Protein AF-A0A060C3X0-F1 (afdb_monomer_lite)

Secondary structure (DSSP, 8-state):
--EEE----SSSEEEEEPGGG-EEEEE-TT--SS----S--EETTEEP-SSEEEHHHHTT---

pLDDT: mean 93.77, std 6.97, range [55.59, 98.0]

Structure (mmCIF, N/CA/C/O backbone):
data_AF-A0A060C3X0-F1
#
_entry.id   AF-A0A060C3X0-F1
#
loop_
_atom_si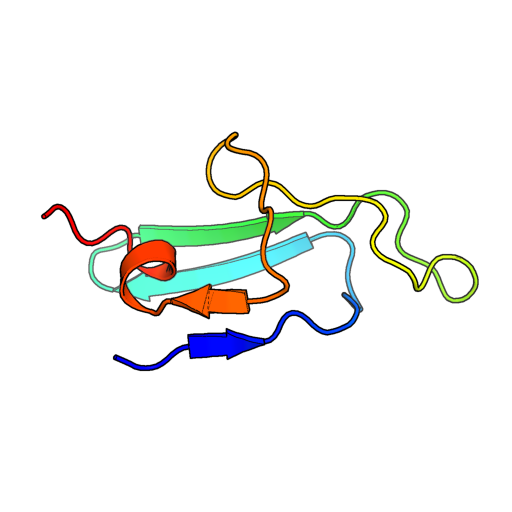te.group_PDB
_atom_site.id
_atom_site.type_symbol
_atom_site.label_atom_id
_atom_site.label_alt_id
_atom_site.label_comp_id
_atom_site.label_asym_id
_atom_site.label_entity_id
_atom_site.label_seq_id
_atom_site.pdbx_PDB_ins_code
_atom_site.Cartn_x
_atom_site.Cartn_y
_atom_site.Cartn_z
_atom_site.occupancy
_atom_site.B_iso_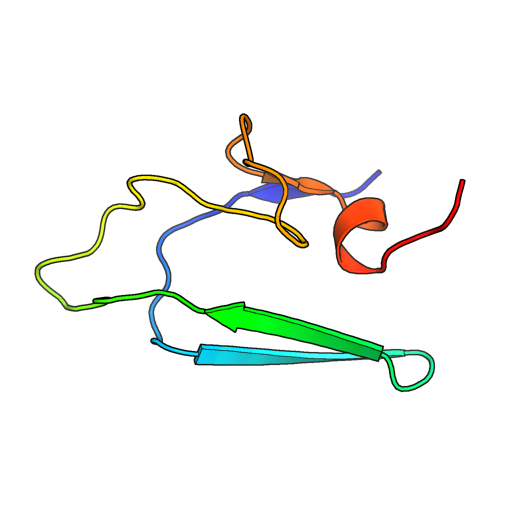or_equiv
_atom_site.auth_seq_id
_atom_site.auth_comp_id
_atom_site.auth_asym_id
_atom_site.auth_atom_id
_atom_site.pdbx_PDB_model_num
ATOM 1 N N . MET A 1 1 ? -1.351 11.374 13.540 1.00 68.75 1 MET A N 1
ATOM 2 C CA . MET A 1 1 ? -1.832 10.020 13.198 1.00 68.75 1 MET A CA 1
ATOM 3 C C . MET A 1 1 ? -0.769 9.356 12.343 1.00 68.75 1 MET A C 1
ATOM 5 O O . MET A 1 1 ? -0.308 10.015 11.416 1.00 68.75 1 MET A O 1
ATOM 9 N N . PRO A 1 2 ? -0.296 8.148 12.687 1.00 92.50 2 PRO A N 1
ATOM 10 C CA . PRO A 1 2 ? 0.760 7.491 11.925 1.00 92.50 2 PRO A CA 1
ATOM 11 C C . PRO A 1 2 ? 0.301 7.198 10.493 1.00 92.50 2 PRO A C 1
ATOM 13 O O . PRO A 1 2 ? -0.868 6.882 10.255 1.00 92.50 2 PRO A O 1
ATOM 16 N N . TYR A 1 3 ? 1.231 7.320 9.551 1.00 96.00 3 TYR A N 1
ATOM 17 C CA . TYR A 1 3 ? 1.034 7.027 8.136 1.00 96.00 3 TYR A CA 1
ATOM 18 C C . TYR A 1 3 ? 2.112 6.059 7.651 1.00 96.00 3 TYR A C 1
ATOM 20 O O . TYR A 1 3 ? 3.216 6.009 8.194 1.00 96.00 3 TYR A O 1
ATOM 28 N N . TYR A 1 4 ? 1.777 5.296 6.618 1.00 96.38 4 TYR A N 1
ATOM 29 C CA . TYR A 1 4 ? 2.633 4.302 5.989 1.00 96.38 4 TYR A CA 1
ATOM 30 C C . TYR A 1 4 ? 2.805 4.672 4.522 1.00 96.38 4 TYR A C 1
ATOM 32 O O . TYR A 1 4 ? 1.838 4.659 3.760 1.00 96.38 4 TYR A O 1
ATOM 40 N N . VAL A 1 5 ? 4.029 5.019 4.131 1.00 97.12 5 VAL A N 1
ATOM 41 C CA . VAL A 1 5 ? 4.358 5.335 2.737 1.00 97.12 5 VAL A CA 1
ATOM 42 C C . VAL A 1 5 ? 4.407 4.045 1.922 1.00 97.12 5 VAL A C 1
ATOM 44 O O . VAL A 1 5 ? 4.982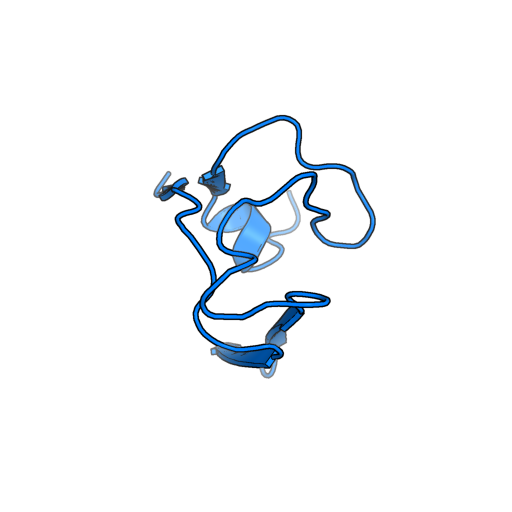 3.042 2.346 1.00 97.12 5 VAL A O 1
ATOM 47 N N . ILE A 1 6 ? 3.793 4.074 0.746 1.00 95.88 6 ILE A N 1
ATOM 48 C CA . ILE A 1 6 ? 3.748 2.963 -0.195 1.00 95.88 6 ILE A CA 1
ATOM 49 C C . ILE A 1 6 ? 5.080 2.920 -0.947 1.00 95.88 6 ILE A C 1
ATOM 51 O O . ILE A 1 6 ? 5.408 3.825 -1.712 1.00 95.88 6 ILE A O 1
ATOM 55 N N . GLY A 1 7 ? 5.849 1.858 -0.706 1.00 93.81 7 GLY A N 1
ATOM 56 C CA . GLY A 1 7 ? 7.033 1.512 -1.493 1.00 93.81 7 GLY A CA 1
ATOM 57 C C . GLY A 1 7 ? 6.679 0.656 -2.714 1.00 93.81 7 GLY A C 1
ATOM 58 O O . GLY A 1 7 ? 5.595 0.772 -3.281 1.00 93.81 7 GLY A O 1
ATOM 59 N N . SER A 1 8 ? 7.580 -0.251 -3.096 1.00 93.31 8 SER A N 1
ATOM 60 C CA . SER A 1 8 ? 7.298 -1.267 -4.117 1.00 93.31 8 SER A CA 1
ATOM 61 C C . SER A 1 8 ? 6.933 -2.609 -3.460 1.00 93.31 8 SER A C 1
ATOM 63 O O . SER A 1 8 ? 7.614 -3.015 -2.513 1.00 93.31 8 SER A O 1
ATOM 65 N N . PRO A 1 9 ? 5.870 -3.307 -3.899 1.00 93.12 9 PRO A N 1
ATOM 66 C CA . PRO A 1 9 ? 5.547 -4.641 -3.406 1.00 93.12 9 PRO A CA 1
ATOM 67 C C . PRO A 1 9 ? 6.603 -5.664 -3.843 1.00 93.12 9 PRO A C 1
ATOM 69 O O . PRO A 1 9 ? 7.074 -5.625 -4.973 1.00 93.12 9 PRO A O 1
ATOM 72 N N . CYS A 1 10 ? 6.909 -6.633 -2.978 1.00 92.50 10 CYS A N 1
ATOM 73 C CA . CYS A 1 10 ? 7.822 -7.742 -3.304 1.00 92.50 10 CYS A CA 1
ATOM 74 C C . CYS A 1 10 ? 7.100 -9.071 -3.584 1.00 92.50 10 CYS A C 1
ATOM 76 O O . CYS A 1 10 ? 7.720 -10.019 -4.055 1.00 92.50 10 CYS A O 1
ATOM 78 N N . TYR A 1 11 ? 5.805 -9.158 -3.264 1.00 93.88 11 TYR A N 1
ATOM 79 C CA . TYR A 1 11 ? 5.009 -10.385 -3.341 1.00 93.88 11 TYR A CA 1
ATOM 80 C C . TYR A 1 11 ? 3.655 -10.101 -3.986 1.00 93.88 11 TYR A C 1
ATOM 82 O O . TYR A 1 11 ? 3.064 -9.050 -3.737 1.00 93.88 11 TYR A O 1
ATOM 90 N N . GLU A 1 12 ? 3.133 -11.055 -4.762 1.00 95.81 12 GLU A N 1
ATOM 91 C CA . GLU A 1 12 ? 1.822 -10.923 -5.419 1.00 95.81 12 GLU A CA 1
ATOM 92 C C . GLU A 1 12 ? 0.674 -10.779 -4.416 1.00 95.81 12 GLU A C 1
ATOM 94 O O . GLU A 1 12 ? -0.328 -10.110 -4.680 1.00 95.81 12 GLU A O 1
ATOM 99 N N . ARG A 1 13 ? 0.813 -11.406 -3.245 1.00 97.44 13 ARG A N 1
ATOM 100 C CA . ARG A 1 13 ? -0.168 -11.353 -2.168 1.00 97.44 13 ARG A CA 1
ATOM 101 C C . ARG A 1 13 ? 0.523 -11.349 -0.815 1.00 97.44 13 ARG A C 1
ATOM 103 O O . ARG A 1 13 ? 1.352 -12.209 -0.537 1.00 97.44 13 ARG A O 1
ATOM 110 N N . ALA A 1 14 ? 0.097 -10.441 0.052 1.00 96.44 14 ALA A N 1
ATOM 111 C CA . ALA A 1 14 ? 0.434 -10.452 1.468 1.00 96.44 14 ALA A CA 1
ATOM 112 C C . ALA A 1 14 ? -0.841 -10.272 2.294 1.00 96.44 14 ALA A C 1
ATOM 114 O O . ALA A 1 14 ? -1.759 -9.560 1.890 1.00 96.44 14 ALA A O 1
ATOM 115 N N . THR A 1 15 ? -0.925 -10.941 3.441 1.00 97.62 15 THR A N 1
ATOM 116 C CA . THR A 1 15 ? -2.049 -10.794 4.375 1.00 97.62 15 THR A CA 1
ATOM 117 C C . THR A 1 15 ? -1.504 -10.474 5.752 1.00 97.62 15 THR A C 1
ATOM 119 O O . THR A 1 15 ? -0.698 -11.227 6.292 1.00 97.62 15 THR A O 1
ATOM 122 N N . ILE A 1 16 ? -1.965 -9.366 6.319 1.00 96.06 16 ILE A N 1
ATOM 123 C CA . ILE A 1 16 ? -1.651 -8.945 7.678 1.00 96.06 16 ILE A CA 1
ATOM 124 C C . ILE A 1 16 ? -2.875 -9.255 8.535 1.00 96.06 16 ILE A C 1
ATOM 126 O O . ILE A 1 16 ? -3.981 -8.792 8.249 1.00 96.06 16 ILE A O 1
ATOM 130 N N . ARG A 1 17 ? -2.688 -10.063 9.580 1.00 97.31 17 ARG A N 1
ATOM 131 C CA . ARG A 1 17 ? -3.723 -10.294 10.592 1.00 97.31 17 ARG A CA 1
ATOM 132 C C . ARG A 1 17 ? -3.712 -9.120 11.560 1.00 97.31 17 ARG A C 1
ATOM 134 O O . ARG A 1 17 ? -2.678 -8.822 12.148 1.00 97.31 17 ARG A O 1
ATOM 141 N N . LEU A 1 18 ? -4.852 -8.461 11.687 1.00 95.31 18 LEU A N 1
ATOM 142 C CA . LEU A 1 18 ? -5.064 -7.357 12.610 1.00 95.31 18 LEU A CA 1
ATOM 143 C C . LEU A 1 18 ? -5.814 -7.861 13.847 1.00 95.31 18 LEU A C 1
ATOM 145 O O . LEU A 1 18 ? -6.274 -9.005 13.914 1.00 95.31 18 LEU A O 1
ATOM 149 N N . GLU A 1 19 ? -5.963 -6.987 14.835 1.00 91.38 19 GLU A N 1
ATOM 150 C CA . GLU A 1 19 ? -6.787 -7.271 16.004 1.00 91.38 19 GLU A CA 1
ATOM 151 C C . GLU A 1 19 ? -8.260 -7.521 15.636 1.00 91.38 19 GLU A C 1
ATOM 153 O O . GLU A 1 19 ? -8.738 -7.177 14.550 1.00 91.38 19 GLU A O 1
ATOM 158 N N . LYS A 1 20 ? -9.006 -8.110 16.581 1.00 91.06 20 LYS A N 1
ATOM 159 C CA . LYS A 1 20 ? -10.453 -8.376 16.458 1.00 91.06 20 LYS A CA 1
ATOM 160 C C . LYS A 1 20 ? -10.819 -9.238 15.239 1.00 91.06 20 LYS A C 1
ATOM 162 O O . LYS A 1 20 ? -11.920 -9.128 14.709 1.00 91.06 20 LYS A O 1
ATOM 167 N N . GLY A 1 21 ? -9.889 -10.083 14.789 1.00 93.50 21 GLY A N 1
ATOM 168 C CA . GLY A 1 21 ? -10.094 -11.003 13.668 1.00 93.50 21 GLY A CA 1
ATOM 169 C C . GLY A 1 21 ? -10.121 -10.336 12.291 1.00 93.50 21 GLY A C 1
ATOM 170 O O . GLY A 1 21 ? -10.439 -11.007 11.311 1.00 93.50 21 GLY A O 1
ATOM 171 N N . LYS A 1 22 ? -9.790 -9.041 12.188 1.00 94.62 22 LYS A N 1
ATOM 172 C CA . LYS A 1 22 ? -9.703 -8.349 10.897 1.00 94.62 22 LYS A CA 1
ATOM 173 C C . LYS A 1 22 ? -8.451 -8.776 10.126 1.00 94.62 22 LYS A C 1
ATOM 175 O O . LYS A 1 22 ? -7.432 -9.157 10.702 1.00 94.62 22 LYS A O 1
ATOM 180 N N . THR A 1 23 ? -8.504 -8.653 8.805 1.00 97.31 23 THR A N 1
ATOM 181 C CA . THR A 1 23 ? -7.372 -8.944 7.917 1.00 97.31 23 THR A CA 1
ATOM 182 C C . THR A 1 23 ? -7.192 -7.835 6.900 1.00 97.31 23 THR A C 1
ATOM 184 O O . THR A 1 23 ? -8.142 -7.488 6.203 1.00 97.31 23 THR A O 1
ATOM 187 N N . PHE A 1 24 ? -5.964 -7.347 6.754 1.00 97.19 24 PHE A N 1
ATOM 188 C CA . PHE A 1 24 ? -5.588 -6.435 5.683 1.00 97.19 24 PHE A CA 1
ATOM 189 C C . PHE A 1 24 ? -4.870 -7.218 4.584 1.00 97.19 24 PHE A C 1
ATOM 191 O O . PHE A 1 24 ? -3.820 -7.817 4.823 1.00 97.19 24 PHE A O 1
ATOM 198 N N . THR A 1 25 ? -5.454 -7.252 3.385 1.00 98.00 25 THR A N 1
ATOM 199 C CA . THR A 1 25 ? -4.919 -8.026 2.256 1.00 98.00 25 THR A CA 1
ATOM 200 C C . THR A 1 25 ? -4.370 -7.092 1.191 1.00 98.00 25 THR A C 1
ATOM 202 O O . THR A 1 25 ? -5.094 -6.260 0.652 1.00 98.00 25 THR A O 1
ATOM 205 N N . ILE A 1 26 ? -3.103 -7.283 0.841 1.00 97.62 26 ILE A N 1
ATOM 206 C CA . ILE A 1 26 ? -2.423 -6.575 -0.242 1.00 97.62 26 ILE A CA 1
ATOM 207 C C . ILE A 1 26 ? -2.356 -7.520 -1.438 1.00 97.62 26 ILE A C 1
ATOM 209 O O . ILE A 1 26 ? -1.937 -8.670 -1.295 1.00 97.62 26 ILE A O 1
ATOM 213 N N . ILE A 1 27 ? -2.773 -7.040 -2.609 1.00 98.00 27 ILE A N 1
ATOM 214 C CA . ILE A 1 27 ? -2.699 -7.777 -3.874 1.00 98.00 27 ILE A CA 1
ATOM 215 C C . ILE A 1 27 ? -1.936 -6.912 -4.876 1.00 98.00 27 ILE A C 1
ATOM 217 O O . ILE A 1 27 ? -2.448 -5.885 -5.320 1.00 98.00 27 ILE A O 1
ATOM 221 N N . ALA A 1 28 ? -0.730 -7.341 -5.240 1.00 97.19 28 ALA A N 1
ATOM 222 C CA . ALA A 1 28 ? 0.104 -6.700 -6.247 1.00 97.19 28 ALA A CA 1
ATOM 223 C C . ALA A 1 28 ? 0.052 -7.525 -7.536 1.00 97.19 28 ALA A C 1
ATOM 225 O O . ALA A 1 28 ? 0.661 -8.587 -7.648 1.00 97.19 28 ALA A O 1
ATOM 226 N N . ARG A 1 29 ? -0.729 -7.060 -8.513 1.00 95.81 29 ARG A N 1
ATOM 227 C CA . ARG A 1 29 ? -0.879 -7.769 -9.789 1.00 95.81 29 ARG A CA 1
ATOM 228 C C . ARG A 1 29 ? 0.376 -7.582 -10.637 1.00 95.81 29 ARG A C 1
ATOM 230 O O . ARG A 1 29 ? 0.838 -6.456 -10.784 1.00 95.81 29 ARG A O 1
ATOM 237 N N . ASN A 1 30 ? 0.857 -8.674 -11.231 1.00 94.94 30 ASN A N 1
ATOM 238 C CA . ASN A 1 30 ? 2.004 -8.703 -12.142 1.00 94.94 30 ASN A CA 1
ATOM 239 C C . ASN A 1 30 ? 3.321 -8.210 -11.524 1.00 94.94 30 ASN A C 1
ATOM 241 O O . ASN A 1 30 ? 4.159 -7.691 -12.257 1.00 94.94 30 ASN A O 1
ATOM 245 N N . VAL A 1 31 ? 3.516 -8.351 -10.208 1.00 94.94 31 VAL A N 1
ATOM 246 C CA . VAL A 1 31 ? 4.799 -7.997 -9.588 1.00 94.94 31 VAL A CA 1
ATOM 247 C C . VAL A 1 31 ? 5.893 -8.948 -10.070 1.00 94.94 31 VAL A C 1
ATOM 249 O O . VAL A 1 31 ? 5.732 -10.166 -10.080 1.00 94.94 31 VAL A O 1
ATOM 252 N N . SER A 1 32 ? 7.014 -8.386 -10.497 1.00 94.19 32 SER A N 1
ATOM 253 C CA . SER A 1 32 ? 8.185 -9.141 -10.928 1.00 94.19 32 SER A CA 1
ATOM 254 C C . SER A 1 32 ? 9.427 -8.270 -10.766 1.00 94.19 32 SER A C 1
ATOM 256 O O . SER A 1 32 ? 9.330 -7.094 -10.416 1.00 94.19 32 SER A O 1
ATOM 258 N N . LYS A 1 33 ? 10.606 -8.832 -11.046 1.00 91.06 33 LYS A N 1
ATOM 259 C CA . LYS A 1 33 ? 11.851 -8.051 -11.068 1.00 91.06 33 LYS A CA 1
ATOM 260 C C . LYS A 1 33 ? 11.820 -6.921 -12.101 1.00 91.06 33 LYS A C 1
ATOM 262 O O . LYS A 1 33 ? 12.445 -5.894 -11.869 1.00 91.06 33 LYS A O 1
ATOM 267 N N . ASP A 1 34 ? 11.070 -7.099 -13.185 1.00 93.94 34 ASP A N 1
ATOM 268 C CA . ASP A 1 34 ? 10.928 -6.101 -14.248 1.00 93.94 34 ASP A CA 1
ATOM 269 C C . ASP A 1 34 ? 9.763 -5.134 -13.961 1.00 93.94 34 ASP A C 1
ATOM 271 O O . ASP A 1 34 ? 9.824 -3.949 -14.286 1.00 93.94 34 ASP A O 1
ATOM 275 N N . ASN A 1 35 ? 8.717 -5.611 -13.278 1.00 94.00 35 ASN A N 1
ATOM 276 C CA . ASN A 1 35 ? 7.510 -4.849 -12.954 1.00 94.00 35 ASN A CA 1
ATOM 277 C C . ASN A 1 35 ? 7.540 -4.332 -11.508 1.00 94.00 35 ASN A C 1
ATOM 279 O O . ASN A 1 35 ? 6.779 -4.786 -10.650 1.00 94.00 35 ASN A O 1
ATOM 283 N N . MET A 1 36 ? 8.418 -3.364 -11.244 1.00 91.44 36 MET A N 1
ATOM 284 C CA . MET A 1 36 ? 8.622 -2.799 -9.899 1.00 91.44 36 MET A CA 1
ATOM 285 C C . MET A 1 36 ? 7.838 -1.507 -9.612 1.00 91.44 36 MET A C 1
ATOM 287 O O . MET A 1 36 ? 7.860 -1.016 -8.482 1.00 91.44 36 MET A O 1
ATOM 291 N N . TYR A 1 37 ? 7.147 -0.938 -10.606 1.00 94.25 37 TYR A N 1
ATOM 292 C CA . TYR A 1 37 ? 6.444 0.342 -10.473 1.00 94.25 37 TYR A CA 1
ATOM 293 C C . TYR A 1 37 ? 4.929 0.174 -10.356 1.00 94.25 37 TYR A C 1
ATOM 295 O O . TYR A 1 37 ? 4.280 -0.424 -11.217 1.00 94.25 37 TYR A O 1
ATOM 303 N N . ILE A 1 38 ? 4.351 0.784 -9.321 1.00 95.56 38 ILE A N 1
ATOM 304 C CA . ILE A 1 38 ? 2.901 0.854 -9.129 1.00 95.56 38 ILE A CA 1
ATOM 305 C C . ILE A 1 38 ? 2.317 1.885 -10.099 1.00 95.56 38 ILE A C 1
ATOM 307 O O . ILE A 1 38 ? 2.638 3.066 -10.020 1.00 95.56 38 ILE A O 1
ATOM 311 N N . GLN A 1 39 ? 1.415 1.445 -10.978 1.00 95.38 39 GLN A N 1
ATOM 312 C CA . GLN A 1 39 ? 0.688 2.337 -11.893 1.00 95.38 39 GLN A CA 1
ATOM 313 C C . GLN A 1 39 ? -0.533 2.979 -11.227 1.00 95.38 39 GLN A C 1
ATOM 315 O O . GLN A 1 39 ? -0.879 4.125 -11.487 1.00 95.38 39 GLN A O 1
ATOM 320 N N . ASN A 1 40 ? -1.219 2.215 -10.380 1.00 96.00 40 ASN A N 1
ATOM 321 C CA . ASN A 1 40 ? -2.305 2.678 -9.528 1.00 96.00 40 ASN A CA 1
ATOM 322 C C . ASN A 1 40 ? -2.490 1.695 -8.370 1.00 96.00 40 ASN A C 1
ATOM 324 O O . ASN A 1 40 ? -2.097 0.530 -8.459 1.00 96.00 40 ASN A O 1
ATOM 328 N N . ALA A 1 41 ? -3.120 2.165 -7.299 1.00 97.12 41 ALA A N 1
ATOM 329 C CA . ALA A 1 41 ? -3.506 1.341 -6.167 1.00 97.12 41 ALA A CA 1
ATOM 330 C C . ALA A 1 41 ? -4.931 1.688 -5.733 1.00 97.12 41 ALA A C 1
ATOM 332 O O . ALA A 1 41 ? -5.411 2.806 -5.937 1.00 97.12 41 ALA A O 1
ATOM 333 N N . ARG A 1 42 ? -5.618 0.715 -5.135 1.00 97.75 42 ARG A N 1
ATOM 334 C CA . ARG A 1 42 ? -6.946 0.906 -4.555 1.00 97.75 42 ARG A CA 1
ATOM 335 C C . ARG A 1 42 ? -6.960 0.410 -3.122 1.00 97.75 42 ARG A C 1
ATOM 337 O O . ARG A 1 42 ? -6.473 -0.688 -2.861 1.00 97.75 42 ARG A O 1
ATOM 344 N N . LEU A 1 43 ? -7.571 1.182 -2.232 1.00 97.44 43 LEU A N 1
ATOM 345 C CA . LEU A 1 43 ? -7.877 0.770 -0.869 1.00 97.44 43 LEU A CA 1
ATOM 346 C C . LEU A 1 43 ? -9.383 0.536 -0.771 1.00 97.44 43 LEU A C 1
ATOM 348 O O . LEU A 1 43 ? -10.167 1.439 -1.050 1.00 97.44 43 LEU A O 1
ATOM 352 N N . ASN A 1 44 ? -9.791 -0.691 -0.439 1.00 95.75 44 ASN A N 1
ATOM 353 C CA . ASN A 1 44 ? -11.205 -1.077 -0.330 1.00 95.75 44 ASN A CA 1
ATOM 354 C C . ASN A 1 44 ? -12.055 -0.668 -1.552 1.00 95.75 44 ASN A C 1
ATOM 356 O O . ASN A 1 44 ? -13.198 -0.241 -1.438 1.00 95.75 44 ASN A O 1
ATOM 360 N N . GLY A 1 45 ? -11.467 -0.786 -2.747 1.00 96.88 45 GLY A N 1
ATOM 361 C CA . GLY A 1 45 ? -12.097 -0.442 -4.025 1.00 96.88 45 GLY A CA 1
ATOM 362 C C . GLY A 1 45 ? -11.946 1.024 -4.453 1.00 96.88 45 GLY A C 1
ATOM 363 O O . GLY A 1 45 ? -12.033 1.299 -5.653 1.00 96.88 45 GLY A O 1
ATOM 364 N N . ALA A 1 46 ? -11.642 1.946 -3.538 1.00 96.56 46 ALA A N 1
ATOM 365 C CA . ALA A 1 46 ? -11.429 3.361 -3.839 1.00 96.56 46 ALA A CA 1
ATOM 366 C C . ALA A 1 46 ? -10.011 3.621 -4.371 1.00 96.56 46 ALA A C 1
ATOM 368 O O . ALA A 1 46 ? -9.049 3.041 -3.876 1.00 96.56 46 ALA A O 1
ATOM 369 N N . LEU A 1 47 ? -9.873 4.482 -5.386 1.00 97.81 47 LEU A N 1
ATOM 370 C CA . LEU A 1 47 ? -8.571 4.855 -5.949 1.00 97.81 47 LEU A CA 1
ATOM 371 C C . LEU A 1 47 ? -7.745 5.631 -4.915 1.00 97.81 47 LEU A C 1
ATOM 373 O O . LEU A 1 47 ? -8.210 6.641 -4.390 1.00 97.81 47 LEU A O 1
ATOM 377 N N . LEU A 1 48 ? -6.512 5.189 -4.670 1.00 96.88 48 LEU A N 1
ATOM 378 C CA . LEU A 1 48 ? -5.552 5.954 -3.882 1.00 96.88 48 LEU A CA 1
ATOM 379 C C . LEU A 1 48 ? -4.957 7.061 -4.753 1.00 96.88 48 LEU A C 1
ATOM 381 O O . LEU A 1 48 ? -4.306 6.786 -5.758 1.00 96.88 48 LEU A O 1
ATOM 385 N N . GLN A 1 49 ? -5.185 8.313 -4.357 1.00 95.88 49 GLN A N 1
ATOM 386 C CA . GLN A 1 49 ? -4.564 9.487 -4.986 1.00 95.88 49 GLN A CA 1
ATOM 387 C C . GLN A 1 49 ? -3.254 9.908 -4.306 1.00 95.88 49 GLN A C 1
ATOM 389 O O . GLN A 1 49 ? -2.551 10.789 -4.789 1.00 95.88 49 GLN A O 1
ATOM 394 N N . GLN A 1 50 ? -2.939 9.285 -3.172 1.00 95.50 50 GLN A N 1
ATOM 395 C CA . GLN A 1 50 ? -1.776 9.569 -2.339 1.00 95.50 50 GLN A CA 1
ATOM 396 C C . GLN A 1 50 ? -0.853 8.342 -2.345 1.00 95.50 50 GLN A C 1
ATOM 398 O O . GLN A 1 50 ? -1.314 7.209 -2.491 1.00 95.50 50 GLN A O 1
ATOM 403 N N . SER A 1 51 ? 0.446 8.548 -2.128 1.00 96.06 51 SER A N 1
ATOM 404 C CA . SER A 1 51 ? 1.449 7.478 -1.998 1.00 96.06 51 SER A CA 1
ATOM 405 C C . SER A 1 51 ? 1.598 6.962 -0.561 1.00 96.06 51 SER A C 1
ATOM 407 O O . SER A 1 51 ? 2.639 6.423 -0.195 1.00 96.06 51 SER A O 1
ATOM 409 N N . TYR A 1 52 ? 0.577 7.126 0.277 1.00 96.88 52 TYR A N 1
ATOM 410 C CA . TYR A 1 52 ? 0.541 6.610 1.642 1.00 96.88 52 TYR A CA 1
ATOM 411 C C . TYR A 1 52 ? -0.879 6.205 2.026 1.00 96.88 52 TYR A C 1
ATOM 413 O O . TYR A 1 52 ? -1.851 6.635 1.406 1.00 96.88 52 TYR A O 1
ATOM 421 N N . ILE A 1 53 ? -0.977 5.403 3.082 1.00 96.88 53 ILE A N 1
ATOM 422 C CA . ILE A 1 53 ? -2.219 5.160 3.817 1.00 96.88 53 ILE A CA 1
ATOM 423 C C . ILE A 1 53 ? -2.006 5.518 5.285 1.00 96.88 53 ILE A C 1
ATOM 425 O O . ILE A 1 53 ? -0.915 5.359 5.836 1.00 96.88 53 ILE A O 1
ATOM 429 N N . THR A 1 54 ? -3.039 6.016 5.936 1.00 96.31 54 THR A N 1
ATOM 430 C CA . THR A 1 54 ? -3.046 6.270 7.374 1.00 96.31 54 THR A CA 1
ATOM 431 C C . THR A 1 54 ? -3.301 4.982 8.151 1.00 96.31 54 THR A C 1
ATOM 433 O O . THR A 1 54 ? -3.833 3.998 7.633 1.00 96.31 54 THR A O 1
ATOM 436 N N . HIS A 1 55 ? -2.936 4.976 9.431 1.00 94.94 55 HIS A N 1
ATOM 437 C CA . HIS A 1 55 ? -3.263 3.851 10.302 1.00 94.94 55 HIS A CA 1
ATOM 438 C C . HIS A 1 55 ? -4.772 3.636 10.446 1.00 94.94 55 HIS A C 1
ATOM 440 O O . HIS A 1 55 ? -5.218 2.493 10.447 1.00 94.94 55 HIS A O 1
ATOM 446 N N . ASP A 1 56 ? -5.555 4.715 10.489 1.00 94.81 56 ASP A N 1
ATOM 447 C CA . ASP A 1 56 ? -7.015 4.647 10.591 1.00 94.81 56 ASP A CA 1
ATOM 448 C C . ASP A 1 56 ? -7.654 3.990 9.365 1.00 94.81 56 ASP A C 1
ATOM 450 O O . ASP A 1 56 ? -8.555 3.164 9.506 1.00 94.81 56 ASP A O 1
AT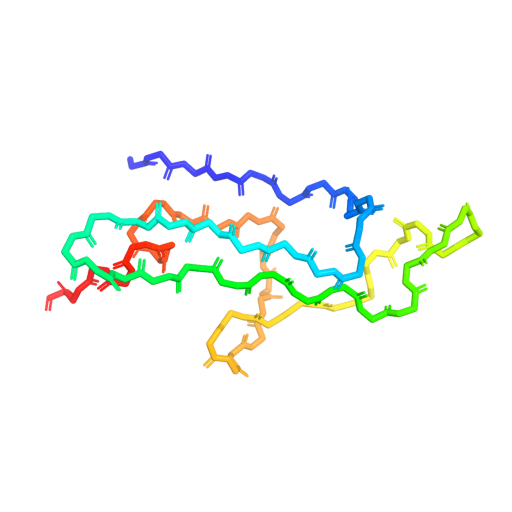OM 454 N N . GLU A 1 57 ? -7.146 4.301 8.172 1.00 95.06 57 GLU A N 1
ATOM 455 C CA . GLU A 1 57 ? -7.533 3.649 6.921 1.00 95.06 57 GLU A CA 1
ATOM 456 C C . GLU A 1 57 ? -7.188 2.153 6.924 1.00 95.06 57 GLU A C 1
ATOM 458 O O . GLU A 1 57 ? -8.021 1.332 6.546 1.00 95.06 57 GLU A O 1
ATOM 463 N N . LEU A 1 58 ? -5.993 1.783 7.401 1.00 95.06 58 LEU A N 1
ATOM 464 C CA . LEU A 1 58 ? -5.536 0.389 7.461 1.00 95.06 58 LEU A CA 1
ATOM 465 C C . LEU A 1 58 ? -6.393 -0.471 8.399 1.00 95.06 58 LEU A C 1
ATOM 467 O O . LEU A 1 58 ? -6.713 -1.612 8.065 1.00 95.06 58 LEU A O 1
ATOM 471 N N . ILE A 1 59 ? -6.765 0.055 9.571 1.00 94.12 59 ILE A N 1
ATOM 472 C CA . ILE A 1 59 ? -7.592 -0.675 10.550 1.00 94.12 59 ILE A CA 1
ATOM 473 C C . ILE A 1 59 ? -9.100 -0.522 10.300 1.00 94.12 59 ILE A C 1
ATOM 475 O O . ILE A 1 59 ? -9.913 -1.084 11.050 1.00 94.12 59 ILE A O 1
ATOM 479 N N . GLU A 1 60 ? -9.474 0.238 9.267 1.00 91.94 60 GLU A N 1
ATOM 480 C CA . GLU A 1 60 ? -10.841 0.672 8.979 1.00 91.94 60 GLU A CA 1
ATOM 481 C C . GLU A 1 60 ? -11.529 1.218 10.233 1.00 91.94 60 GLU A C 1
ATOM 483 O O . GLU A 1 60 ? -12.564 0.706 10.690 1.00 91.94 60 GLU A O 1
ATOM 488 N N . ARG A 1 61 ? -10.908 2.222 10.858 1.00 85.06 61 ARG 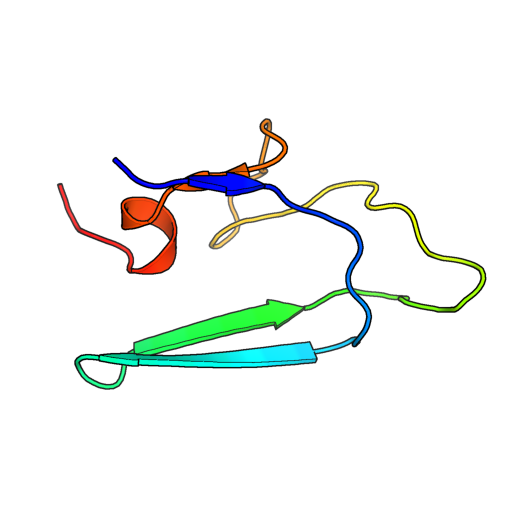A N 1
ATOM 489 C CA . ARG A 1 61 ? -11.527 2.919 11.980 1.00 85.06 61 ARG A CA 1
ATOM 490 C C . ARG A 1 61 ? -12.743 3.663 11.437 1.00 85.06 61 ARG A C 1
ATOM 492 O O . ARG A 1 61 ? -12.612 4.558 10.610 1.00 85.06 61 ARG A O 1
ATOM 499 N N . ARG A 1 62 ? -13.938 3.265 11.878 1.00 70.50 62 ARG A N 1
ATOM 500 C CA . ARG A 1 62 ? -15.145 4.056 11.625 1.00 70.50 62 ARG A CA 1
ATOM 501 C C . ARG A 1 62 ? -14.970 5.391 12.349 1.00 70.50 62 ARG A C 1
ATOM 503 O O . ARG A 1 62 ? -14.615 5.381 13.530 1.00 70.50 62 ARG A O 1
ATOM 510 N N . 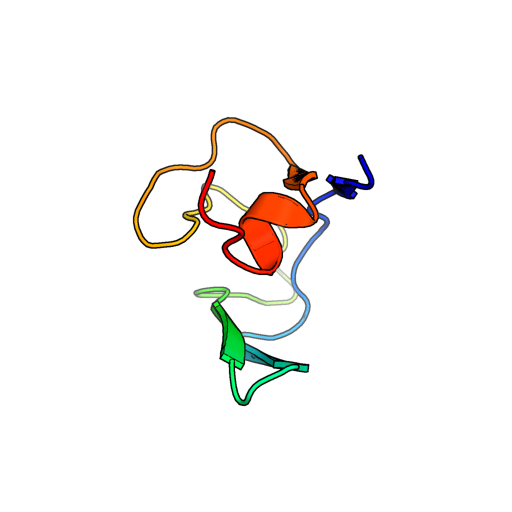ASN A 1 63 ? -15.154 6.489 11.620 1.00 55.59 63 ASN A N 1
ATOM 511 C CA . ASN A 1 63 ? -15.337 7.806 12.225 1.00 55.59 63 ASN A CA 1
ATOM 512 C C . ASN A 1 63 ? -16.607 7.817 13.075 1.00 55.59 63 ASN A C 1
ATOM 514 O O . ASN A 1 63 ? -17.577 7.129 12.673 1.00 55.59 63 ASN A O 1
#

InterPro domains:
  IPR012939 Glycosyl hydrolase family 92 [PF07971] (2-60)

Foldseek 3Di:
DDKAFAAWDPDQWDWDQDPPRDIQIDGDPPDDPVPRDDPWDDQVNHTDPDRMDGPCSRVVPDD

Organism: NCBI:txid265211

Sequence (63 aa):
MPYYVIGSPCYERATIRLEKGKTFTIIARNVSKDNMYIQNARLNGALLQQSYITHDELIERRN

Radius of gyration: 12.47 Å; chains: 1; bounding box: 27×21×31 Å